Protein AF-A0A534UIJ8-F1 (afdb_monomer_lite)

Secondary structure (DSSP, 8-state):
--HHHHHHHHHHHHHHHHHHHHHTT--HHHHHHHHHH-HHHHHHHHHHHHHHHHHHHHHHHHHHHHTTSB-SSS-HHHHHHHHHHHHHHHSSHHHHHHTT--HHHHHHHHHHHHHHHHB-HHHHT-

Sequence (126 aa):
MSAASKDVLAALHQLLACMQHHTEEIQPPFVRDIRREAPEIFQVVQSRRRDVIQRYFGKLFEDGRRSGIIRKDVSTRLMIEMFVGVTEAIMNPTKMAELGLTPTTGYINIIKVMLEGLLTEKGRSK

Radius of gyration: 15.65 Å; chains: 1; bounding box: 36×29×46 Å

Foldseek 3Di:
DPPLLVVLVVLLVVVLVVQLVVQVVPWLVNLVCCVVPPVVVNVVVLVVVLVVLCVRQLVSQVSCVVVQFFDDPQDSVNLSVVLSVQCVVCVHSVNCVVVVHGSSRSNVVSSVVSSVVGGDPVNVVD

pLDDT: mean 80.54, std 9.09, range [51.44, 91.75]

Structure (mmCIF, N/CA/C/O backbone):
data_AF-A0A534UIJ8-F1
#
_entry.id   AF-A0A534UIJ8-F1
#
loop_
_atom_site.group_PDB
_atom_site.id
_atom_site.type_symbol
_atom_site.label_atom_id
_atom_site.label_alt_id
_atom_site.label_comp_id
_atom_site.label_asym_id
_atom_site.label_entity_id
_atom_site.label_seq_id
_atom_site.pdbx_PDB_ins_code
_atom_site.Cartn_x
_atom_site.Cartn_y
_atom_site.Cartn_z
_atom_site.occupancy
_atom_site.B_iso_or_equiv
_atom_site.auth_seq_id
_atom_site.auth_comp_id
_atom_site.auth_asym_id
_atom_site.auth_atom_id
_atom_site.pdbx_PDB_model_num
ATOM 1 N N . MET A 1 1 ? -6.606 6.830 26.015 1.00 51.44 1 MET A N 1
ATOM 2 C CA . MET A 1 1 ? -6.358 6.042 24.779 1.00 51.44 1 MET A CA 1
ATOM 3 C C . MET A 1 1 ? -6.224 4.584 25.180 1.00 51.44 1 MET A C 1
ATOM 5 O O . MET A 1 1 ? -5.494 4.330 26.123 1.00 51.44 1 MET A O 1
ATOM 9 N N . SER A 1 2 ? -6.910 3.653 24.511 1.00 54.81 2 SER A N 1
ATOM 10 C CA . SER A 1 2 ? -6.644 2.217 24.711 1.00 54.81 2 SER A CA 1
ATOM 11 C C . SER A 1 2 ? -5.291 1.861 24.081 1.00 54.81 2 SER A C 1
ATOM 13 O O . SER A 1 2 ? -4.998 2.361 22.992 1.00 54.81 2 SER A O 1
ATOM 15 N N . ALA A 1 3 ? -4.481 1.034 24.748 1.00 60.88 3 ALA A N 1
ATOM 16 C CA . ALA A 1 3 ? -3.166 0.594 24.269 1.00 60.88 3 ALA A CA 1
ATOM 17 C C . ALA A 1 3 ? -3.236 0.015 22.842 1.00 60.88 3 ALA A C 1
ATOM 19 O O . ALA A 1 3 ? -2.501 0.456 21.962 1.00 60.88 3 ALA A O 1
ATOM 20 N N . ALA A 1 4 ? -4.263 -0.797 22.566 1.00 58.34 4 ALA A N 1
ATOM 21 C CA . ALA A 1 4 ? -4.500 -1.418 21.262 1.00 58.34 4 ALA A CA 1
ATOM 22 C C . ALA A 1 4 ? -4.628 -0.415 20.097 1.00 58.34 4 ALA A C 1
ATOM 24 O O . ALA A 1 4 ? -4.339 -0.748 18.955 1.00 58.34 4 ALA A O 1
ATOM 25 N N . SER A 1 5 ? -5.061 0.823 20.364 1.00 59.75 5 SER A N 1
ATOM 26 C CA . SER A 1 5 ? -5.182 1.856 19.328 1.00 59.75 5 SER A CA 1
ATOM 27 C C . SER A 1 5 ? -3.854 2.499 18.952 1.00 59.75 5 SER A C 1
ATOM 29 O O . SER A 1 5 ? -3.699 2.912 17.806 1.00 59.75 5 SER A O 1
ATOM 31 N N . LYS A 1 6 ? -2.923 2.610 19.905 1.00 66.31 6 LYS A N 1
ATOM 32 C CA . LYS A 1 6 ? -1.562 3.086 19.630 1.00 66.31 6 LYS A CA 1
ATOM 33 C C . LYS A 1 6 ? -0.777 2.021 18.874 1.00 66.31 6 LYS A C 1
ATOM 35 O O . LYS A 1 6 ? -0.078 2.358 17.927 1.00 66.31 6 LYS A O 1
ATOM 40 N N . ASP A 1 7 ? -0.974 0.757 19.239 1.00 73.94 7 ASP A N 1
ATOM 41 C CA . ASP A 1 7 ? -0.271 -0.372 18.628 1.00 73.94 7 ASP A CA 1
ATOM 42 C C . ASP A 1 7 ? -0.611 -0.535 17.142 1.00 73.94 7 ASP A C 1
ATOM 44 O O . ASP A 1 7 ? 0.284 -0.749 16.333 1.00 73.94 7 ASP A O 1
ATOM 48 N N . VAL A 1 8 ? -1.879 -0.352 16.751 1.00 69.25 8 VAL A N 1
ATOM 49 C CA . VAL A 1 8 ? -2.305 -0.418 15.338 1.00 69.25 8 VAL A CA 1
ATOM 50 C C . VAL A 1 8 ? -1.646 0.681 14.497 1.00 69.25 8 VAL A C 1
ATOM 52 O O . VAL A 1 8 ? -1.128 0.407 13.417 1.00 69.25 8 VAL A O 1
ATOM 55 N N . LEU A 1 9 ? -1.624 1.923 14.987 1.00 68.06 9 LEU A N 1
ATOM 56 C CA . LEU A 1 9 ? -1.008 3.042 14.263 1.00 68.06 9 LEU A CA 1
ATOM 57 C C . LEU A 1 9 ? 0.520 2.918 14.208 1.00 68.06 9 LEU A C 1
ATOM 59 O O . LEU A 1 9 ? 1.126 3.226 13.185 1.00 68.06 9 LEU A O 1
ATOM 63 N N . ALA A 1 10 ? 1.151 2.434 15.278 1.00 74.44 10 ALA A N 1
ATOM 64 C CA . ALA A 1 10 ? 2.585 2.161 15.294 1.00 74.44 10 ALA A CA 1
ATOM 65 C C . ALA A 1 10 ? 2.957 1.035 14.316 1.00 74.44 10 ALA A C 1
ATOM 67 O O . ALA A 1 10 ? 3.884 1.197 13.523 1.00 74.44 10 ALA A O 1
ATOM 68 N N . ALA A 1 11 ? 2.199 -0.066 14.311 1.00 75.69 11 ALA A N 1
ATOM 69 C CA . ALA A 1 11 ? 2.401 -1.178 13.386 1.00 75.69 11 ALA A CA 1
ATOM 70 C C . ALA A 1 11 ? 2.253 -0.738 11.924 1.00 75.69 11 ALA A C 1
ATOM 72 O O . ALA A 1 11 ? 3.026 -1.155 11.065 1.00 75.69 11 ALA A O 1
ATOM 73 N N . LEU A 1 12 ? 1.297 0.150 11.644 1.00 69.00 12 LEU A N 1
ATOM 74 C CA . LEU A 1 12 ? 1.114 0.718 10.316 1.00 69.00 12 LEU A CA 1
ATOM 75 C C . LEU A 1 12 ? 2.304 1.589 9.879 1.00 69.00 12 LEU A C 1
ATOM 77 O O . LEU A 1 12 ? 2.776 1.449 8.752 1.00 69.00 12 LEU A O 1
ATOM 81 N N . HIS A 1 13 ? 2.809 2.469 10.748 1.00 68.31 13 HIS A N 1
ATOM 82 C CA . HIS A 1 13 ? 3.993 3.276 10.435 1.00 68.31 13 HIS A CA 1
ATOM 83 C C . HIS A 1 13 ? 5.237 2.409 10.214 1.00 68.31 13 HIS A C 1
ATOM 85 O O . HIS A 1 13 ? 6.004 2.663 9.288 1.00 68.31 13 HIS A O 1
ATOM 91 N N . GLN A 1 14 ? 5.418 1.358 11.017 1.00 77.62 14 GLN A N 1
ATOM 92 C CA . GLN A 1 14 ? 6.510 0.402 10.827 1.00 77.62 14 GLN A CA 1
ATOM 93 C C . GLN A 1 14 ? 6.391 -0.353 9.502 1.00 77.62 14 GLN A C 1
ATOM 95 O O . GLN A 1 14 ? 7.390 -0.540 8.812 1.00 77.62 14 GLN A O 1
ATOM 100 N N . LEU A 1 15 ? 5.175 -0.748 9.120 1.00 72.25 15 LEU A N 1
ATOM 101 C CA . LEU A 1 15 ? 4.908 -1.382 7.832 1.00 72.25 15 LEU A CA 1
ATOM 102 C C . LEU A 1 15 ? 5.265 -0.449 6.667 1.00 72.25 15 LEU A C 1
ATOM 104 O O . LEU A 1 15 ? 5.942 -0.869 5.732 1.00 72.25 15 LEU A O 1
ATOM 108 N N . LEU A 1 16 ? 4.850 0.817 6.747 1.00 66.56 16 LEU A N 1
ATOM 109 C CA . LEU A 1 16 ? 5.167 1.848 5.758 1.00 66.56 16 LEU A CA 1
ATOM 110 C C . LEU A 1 16 ? 6.677 2.064 5.615 1.00 66.56 16 LEU A C 1
ATOM 112 O O . LEU A 1 16 ? 7.190 2.023 4.500 1.00 66.56 16 LEU A O 1
ATOM 116 N N . ALA A 1 17 ? 7.385 2.227 6.733 1.00 69.75 17 ALA A N 1
ATOM 117 C CA . ALA A 1 17 ? 8.835 2.410 6.741 1.00 69.75 17 ALA A CA 1
ATOM 118 C C . ALA A 1 17 ? 9.573 1.187 6.168 1.00 69.75 17 ALA A C 1
ATOM 120 O O . ALA A 1 17 ? 10.495 1.327 5.368 1.00 69.75 17 ALA A O 1
ATOM 121 N N . CYS A 1 18 ? 9.121 -0.018 6.522 1.00 72.44 18 CYS A N 1
ATOM 122 C CA . CYS A 1 18 ? 9.637 -1.274 5.982 1.00 72.44 18 CYS A CA 1
ATOM 123 C C . CYS A 1 18 ? 9.451 -1.350 4.457 1.00 72.44 18 CYS A C 1
ATOM 125 O O . CYS A 1 18 ? 10.381 -1.680 3.721 1.00 72.44 18 CYS A O 1
ATOM 127 N N . MET A 1 19 ? 8.271 -0.973 3.959 1.00 66.44 19 MET A N 1
ATOM 128 C CA . MET A 1 19 ? 8.002 -0.931 2.522 1.00 66.44 19 MET A CA 1
ATOM 129 C C . MET A 1 19 ? 8.857 0.105 1.786 1.00 66.44 19 MET A C 1
ATOM 131 O O . MET A 1 19 ? 9.350 -0.199 0.701 1.00 66.44 19 MET A O 1
ATOM 135 N N . GLN A 1 20 ? 9.047 1.301 2.354 1.00 64.81 20 GLN A N 1
ATOM 136 C CA . GLN A 1 20 ? 9.922 2.327 1.775 1.00 64.81 20 GLN A CA 1
ATOM 137 C C . GLN A 1 20 ? 11.352 1.797 1.628 1.00 64.81 20 GLN A C 1
ATOM 139 O O . GLN A 1 20 ? 11.890 1.803 0.525 1.00 64.81 20 GLN A O 1
ATOM 144 N N . HIS A 1 21 ? 11.911 1.233 2.701 1.00 67.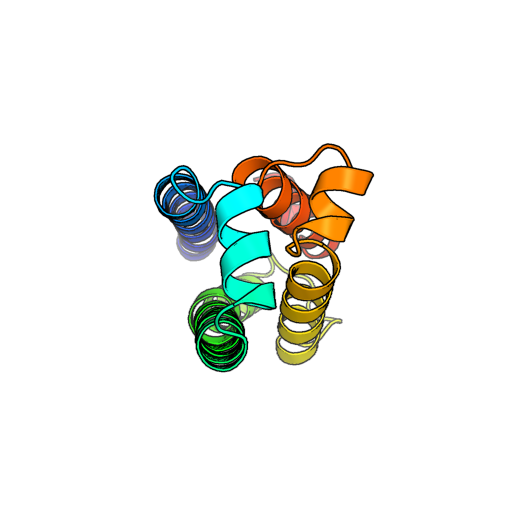75 21 HIS A N 1
ATOM 145 C CA . HIS A 1 21 ? 13.283 0.731 2.714 1.00 67.75 21 HIS A CA 1
ATOM 146 C C . HIS A 1 21 ? 13.523 -0.406 1.705 1.00 67.75 21 HIS A C 1
ATOM 148 O O . HIS A 1 21 ? 14.545 -0.436 1.029 1.00 67.75 21 HIS A O 1
ATOM 154 N N . HIS A 1 22 ? 12.567 -1.327 1.549 1.00 65.62 22 HIS A N 1
ATOM 155 C CA . HIS A 1 22 ? 12.725 -2.473 0.645 1.00 65.62 22 HIS A CA 1
ATOM 156 C C . HIS A 1 22 ? 12.384 -2.190 -0.825 1.00 65.62 22 HIS A C 1
ATOM 158 O O . HIS A 1 22 ? 12.606 -3.055 -1.671 1.00 65.62 22 HIS A O 1
ATOM 164 N N . THR A 1 23 ? 11.824 -1.020 -1.150 1.00 63.62 23 THR A N 1
ATOM 165 C CA . THR A 1 23 ? 11.442 -0.676 -2.534 1.00 63.62 23 THR A CA 1
ATOM 166 C C . THR A 1 23 ? 12.297 0.422 -3.157 1.00 63.62 23 THR A C 1
ATOM 168 O O . THR A 1 23 ? 12.200 0.632 -4.364 1.00 63.62 23 THR A O 1
ATOM 171 N N . GLU A 1 24 ? 13.176 1.062 -2.380 1.00 61.97 24 GLU A N 1
ATOM 172 C CA . GLU A 1 24 ? 14.098 2.104 -2.853 1.00 61.97 24 GLU A CA 1
ATOM 173 C C . GLU A 1 24 ? 15.078 1.614 -3.929 1.00 61.97 24 GLU A C 1
ATOM 175 O O . GLU A 1 24 ? 15.388 2.356 -4.859 1.00 61.97 24 GLU A O 1
ATOM 180 N N . GLU A 1 25 ? 15.520 0.357 -3.863 1.00 61.56 25 GLU A N 1
ATOM 181 C CA . GLU A 1 25 ? 16.458 -0.211 -4.845 1.00 61.56 25 GLU A CA 1
ATOM 182 C C . GLU A 1 25 ? 15.782 -0.617 -6.167 1.00 61.56 25 GLU A C 1
ATOM 184 O O . GLU A 1 25 ? 16.447 -0.846 -7.181 1.00 61.56 25 GLU A O 1
ATOM 189 N N . ILE A 1 26 ? 14.447 -0.696 -6.190 1.00 67.12 26 ILE A N 1
ATOM 190 C CA . ILE A 1 26 ? 13.692 -1.165 -7.352 1.00 67.12 26 ILE A CA 1
ATOM 191 C C . ILE A 1 26 ? 13.464 0.008 -8.305 1.00 67.12 26 ILE A C 1
ATOM 193 O O . ILE A 1 26 ? 12.531 0.792 -8.146 1.00 67.12 26 ILE A O 1
ATOM 197 N N . GLN A 1 27 ? 14.283 0.119 -9.349 1.00 68.06 27 GLN A N 1
ATOM 198 C CA . GLN A 1 27 ? 14.080 1.163 -10.353 1.00 68.06 27 GLN A CA 1
ATOM 199 C C . GLN A 1 27 ? 13.025 0.771 -11.408 1.00 68.06 27 GLN A C 1
ATOM 201 O O . GLN A 1 27 ? 12.944 -0.396 -11.806 1.00 68.06 27 GLN A O 1
ATOM 206 N N . PRO A 1 28 ? 12.246 1.732 -11.947 1.00 68.88 28 PRO A N 1
ATOM 207 C CA . PRO A 1 28 ? 11.250 1.457 -12.987 1.00 68.88 28 PRO A CA 1
ATOM 208 C C . PRO A 1 28 ? 11.773 0.690 -14.223 1.00 68.88 28 PRO A C 1
ATOM 210 O O . PRO A 1 28 ? 11.050 -0.194 -14.697 1.00 68.88 28 PRO A O 1
ATOM 213 N N . PRO A 1 29 ? 13.000 0.943 -14.738 1.00 77.19 29 PRO A N 1
ATOM 214 C CA . PRO A 1 29 ? 13.566 0.161 -15.839 1.00 77.19 29 PRO A CA 1
ATOM 215 C C . PRO A 1 29 ? 13.736 -1.322 -15.496 1.00 77.19 29 PRO A C 1
ATOM 217 O O . PRO A 1 29 ? 13.347 -2.169 -16.291 1.00 77.19 29 PRO A O 1
ATOM 220 N N . PHE A 1 30 ? 14.201 -1.644 -14.286 1.00 77.56 30 PHE A N 1
ATOM 221 C CA . PHE A 1 30 ? 14.388 -3.027 -13.840 1.00 77.56 30 PHE A CA 1
ATOM 222 C C . PHE A 1 30 ? 13.072 -3.817 -13.852 1.00 77.56 30 PHE A C 1
ATOM 224 O O . PHE A 1 30 ? 13.003 -4.931 -14.368 1.00 77.56 30 PHE A O 1
ATOM 231 N N . VAL A 1 31 ? 11.988 -3.213 -13.355 1.00 75.06 31 VAL A N 1
ATOM 232 C CA . VAL A 1 31 ? 10.662 -3.854 -13.342 1.00 75.06 31 VAL A CA 1
ATOM 233 C C . VAL A 1 31 ? 10.115 -4.037 -14.761 1.00 75.06 31 VAL A C 1
ATOM 235 O O . VAL A 1 31 ? 9.480 -5.050 -15.058 1.00 75.06 31 VAL A O 1
ATOM 238 N N . ARG A 1 32 ? 10.354 -3.067 -15.654 1.00 78.06 32 ARG A N 1
ATOM 239 C CA . ARG A 1 32 ? 9.974 -3.171 -17.070 1.00 78.06 32 ARG A CA 1
ATOM 240 C C . ARG A 1 32 ? 10.710 -4.324 -17.750 1.00 78.06 32 ARG A C 1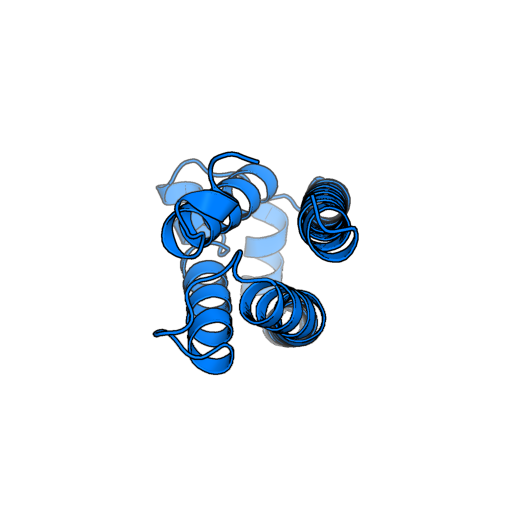
ATOM 242 O O . ARG A 1 32 ? 10.074 -5.078 -18.485 1.00 78.06 32 ARG A O 1
ATOM 249 N N . ASP A 1 33 ? 12.006 -4.446 -17.497 1.00 84.25 33 ASP A N 1
ATOM 250 C CA . ASP A 1 33 ? 12.859 -5.429 -18.154 1.00 84.25 33 ASP A CA 1
ATOM 251 C C . ASP A 1 33 ? 12.548 -6.844 -17.639 1.00 84.25 33 ASP A C 1
ATOM 253 O O . ASP A 1 33 ? 12.336 -7.733 -18.456 1.00 84.25 33 ASP A O 1
ATOM 257 N N . ILE A 1 34 ? 12.326 -7.047 -16.330 1.00 83.44 34 ILE A N 1
ATOM 258 C CA . ILE A 1 34 ? 11.828 -8.336 -15.801 1.00 83.44 34 ILE A CA 1
ATOM 259 C C . ILE A 1 34 ? 10.475 -8.712 -16.410 1.00 83.44 34 ILE A C 1
ATOM 261 O O . ILE A 1 34 ? 10.270 -9.861 -16.789 1.00 83.44 34 ILE A O 1
ATOM 265 N N . ARG A 1 35 ? 9.541 -7.761 -16.545 1.00 80.19 35 ARG A N 1
ATOM 266 C CA . ARG A 1 35 ? 8.230 -8.051 -17.149 1.00 80.19 35 ARG A CA 1
ATOM 267 C C . ARG A 1 35 ? 8.353 -8.530 -18.600 1.00 80.19 35 ARG A C 1
ATOM 269 O O . ARG A 1 35 ? 7.528 -9.327 -19.037 1.00 80.19 35 ARG A O 1
ATOM 276 N N . ARG A 1 36 ? 9.321 -7.996 -19.348 1.00 86.12 36 ARG A N 1
ATOM 277 C CA . ARG A 1 36 ? 9.531 -8.305 -20.767 1.00 86.12 36 ARG A CA 1
ATOM 278 C C . ARG A 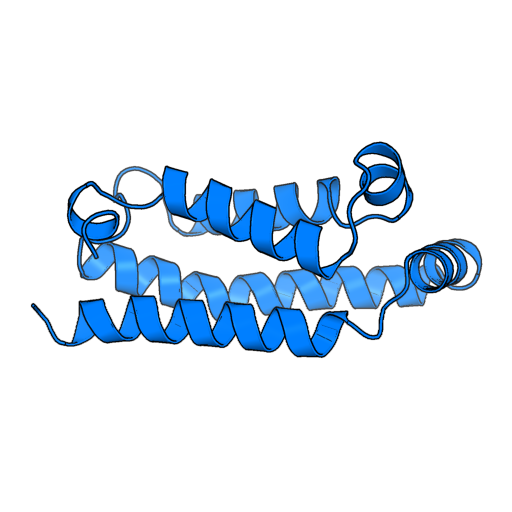1 36 ? 10.343 -9.585 -20.964 1.00 86.12 36 ARG A C 1
ATOM 280 O O . ARG A 1 36 ? 9.968 -10.398 -21.798 1.00 86.12 36 ARG A O 1
ATOM 287 N N . GLU A 1 37 ? 11.432 -9.732 -20.218 1.00 90.81 37 GLU A N 1
ATOM 288 C CA . GLU A 1 37 ? 12.448 -10.768 -20.434 1.00 90.81 37 GLU A CA 1
ATOM 289 C C . GLU A 1 37 ? 12.245 -12.007 -19.538 1.00 90.81 37 GLU A C 1
ATOM 291 O O . GLU A 1 37 ? 12.757 -13.072 -19.860 1.00 90.81 37 GLU A O 1
ATOM 296 N N . ALA A 1 38 ? 11.496 -11.894 -18.431 1.00 89.19 38 ALA A N 1
ATOM 297 C CA . ALA A 1 38 ? 11.241 -12.984 -17.477 1.00 89.19 38 ALA A CA 1
ATOM 298 C C . ALA A 1 38 ? 9.804 -12.931 -16.896 1.00 89.19 38 ALA A C 1
ATOM 300 O O . ALA A 1 38 ? 9.609 -12.691 -15.693 1.00 89.19 38 ALA A O 1
ATOM 301 N N . PRO A 1 39 ? 8.760 -13.115 -17.729 1.00 85.69 39 PRO A N 1
ATOM 302 C CA . PRO A 1 39 ? 7.362 -12.951 -17.322 1.00 85.69 39 PRO A CA 1
ATOM 303 C C . PRO A 1 39 ? 6.923 -13.918 -16.209 1.00 85.69 39 PRO A C 1
ATOM 305 O O . PRO A 1 39 ? 6.112 -13.546 -15.359 1.00 85.69 39 PRO A O 1
ATOM 308 N N . GLU A 1 40 ? 7.473 -15.129 -16.151 1.00 89.75 40 GLU A N 1
ATOM 309 C CA . GLU A 1 40 ? 7.240 -16.090 -15.068 1.00 89.75 40 GLU A CA 1
ATOM 310 C C . GLU A 1 40 ? 7.770 -15.587 -13.718 1.00 89.75 40 GLU A C 1
ATOM 312 O O . GLU A 1 40 ? 7.065 -15.653 -12.709 1.00 89.75 40 GLU A O 1
ATOM 317 N N . ILE A 1 41 ? 8.966 -14.989 -13.694 1.00 85.56 41 ILE A N 1
ATOM 318 C CA . ILE A 1 41 ? 9.528 -14.373 -12.484 1.00 85.56 41 ILE A CA 1
ATOM 319 C C . ILE A 1 41 ? 8.685 -13.171 -12.069 1.00 85.56 41 ILE A C 1
ATOM 321 O O . ILE A 1 41 ? 8.371 -13.012 -10.885 1.00 85.56 41 ILE A O 1
ATOM 325 N N . PHE A 1 42 ? 8.253 -12.361 -13.040 1.00 82.31 42 PHE A N 1
ATOM 326 C CA . PHE A 1 42 ? 7.333 -11.260 -12.783 1.00 82.31 42 PHE A CA 1
ATOM 327 C C . PHE A 1 42 ? 6.058 -11.759 -12.086 1.00 82.31 42 PHE A C 1
ATOM 329 O O . PHE A 1 42 ? 5.672 -11.211 -11.056 1.00 82.31 42 PHE A O 1
ATOM 336 N N . GLN A 1 43 ? 5.436 -12.838 -12.571 1.00 83.25 43 GLN A N 1
ATOM 337 C CA . GLN A 1 43 ? 4.241 -13.411 -11.941 1.00 83.25 43 GLN A CA 1
ATOM 338 C C . GLN A 1 43 ? 4.486 -13.891 -10.505 1.00 83.25 43 GLN A C 1
ATOM 340 O O . GLN A 1 43 ? 3.647 -13.640 -9.635 1.00 83.25 43 GLN A O 1
ATOM 345 N N . VAL A 1 44 ? 5.637 -14.511 -10.218 1.00 85.25 44 VAL A N 1
ATOM 346 C CA . VAL A 1 44 ? 5.992 -14.912 -8.845 1.00 85.25 44 VAL A CA 1
ATOM 347 C C . VAL A 1 44 ? 6.053 -13.693 -7.923 1.00 85.25 44 VAL A C 1
ATOM 349 O O . VAL A 1 44 ? 5.472 -13.723 -6.836 1.00 85.25 44 VAL A O 1
ATOM 352 N N . VAL A 1 45 ? 6.690 -12.599 -8.352 1.00 80.69 45 VAL A N 1
ATOM 353 C CA . VAL A 1 45 ? 6.765 -11.354 -7.565 1.00 80.69 45 VAL A CA 1
ATOM 354 C C . VAL A 1 45 ? 5.369 -10.788 -7.295 1.00 80.69 45 VAL A C 1
ATOM 356 O O . VAL A 1 45 ? 5.062 -10.403 -6.165 1.00 80.69 45 VAL A O 1
ATOM 359 N N . GLN A 1 46 ? 4.493 -10.788 -8.302 1.00 79.12 46 GLN A N 1
ATOM 360 C CA . GLN A 1 46 ? 3.118 -10.300 -8.161 1.00 79.12 46 GLN A CA 1
ATOM 361 C C . GLN A 1 46 ? 2.312 -11.162 -7.171 1.00 79.12 46 GLN A C 1
ATOM 363 O O . GLN A 1 46 ? 1.633 -10.614 -6.300 1.00 79.12 46 GLN A O 1
ATOM 368 N N . SER A 1 47 ? 2.436 -12.493 -7.246 1.00 83.56 47 SER A N 1
ATOM 369 C CA . SER A 1 47 ? 1.786 -13.418 -6.306 1.00 83.56 47 SER A CA 1
ATOM 370 C C . SER A 1 47 ? 2.298 -13.220 -4.880 1.00 83.56 47 SER A C 1
ATOM 372 O O . SER A 1 47 ? 1.509 -13.096 -3.946 1.00 83.56 47 SER A O 1
ATOM 374 N N . ARG A 1 48 ? 3.619 -13.103 -4.702 1.00 82.06 48 ARG A N 1
ATOM 375 C CA . ARG A 1 48 ? 4.223 -12.850 -3.387 1.00 82.06 48 ARG A CA 1
ATOM 376 C C . ARG A 1 48 ? 3.764 -11.523 -2.796 1.00 82.06 48 ARG A C 1
ATOM 378 O O . ARG A 1 48 ? 3.484 -11.463 -1.601 1.00 82.06 48 ARG A O 1
ATOM 385 N N . ARG A 1 49 ? 3.632 -10.472 -3.613 1.00 80.31 49 ARG A N 1
ATOM 386 C CA . ARG A 1 49 ? 3.091 -9.184 -3.153 1.00 80.31 49 ARG A CA 1
ATOM 387 C C . ARG A 1 49 ? 1.669 -9.339 -2.615 1.00 80.31 49 ARG A C 1
ATOM 389 O O . ARG A 1 49 ? 1.367 -8.787 -1.560 1.00 80.31 49 ARG A O 1
ATOM 396 N N . ARG A 1 50 ? 0.814 -10.101 -3.303 1.00 81.88 50 ARG A N 1
ATOM 397 C CA . ARG A 1 50 ? -0.551 -10.393 -2.840 1.00 81.88 50 ARG A CA 1
ATOM 398 C C . ARG A 1 50 ? -0.545 -11.116 -1.491 1.00 81.88 50 ARG A C 1
ATOM 400 O O . ARG A 1 50 ? -1.249 -10.675 -0.583 1.00 81.88 50 ARG A O 1
ATOM 407 N N . ASP A 1 51 ? 0.289 -12.142 -1.332 1.00 83.56 51 ASP A N 1
ATOM 408 C CA . ASP A 1 51 ? 0.407 -12.899 -0.076 1.00 83.56 51 ASP A CA 1
ATOM 409 C C . ASP A 1 51 ? 0.863 -12.010 1.090 1.00 83.56 51 ASP A C 1
ATOM 411 O O . ASP A 1 51 ? 0.309 -12.070 2.190 1.00 83.56 51 ASP A O 1
ATOM 415 N N . VAL A 1 52 ? 1.863 -11.154 0.848 1.00 80.62 52 VAL A N 1
ATOM 416 C CA . VAL A 1 52 ? 2.372 -10.185 1.831 1.00 80.62 52 VAL A CA 1
ATOM 417 C C . VAL A 1 52 ? 1.258 -9.227 2.242 1.00 80.62 52 VAL A C 1
ATOM 419 O O . VAL A 1 52 ? 0.996 -9.059 3.434 1.00 80.62 52 VAL A O 1
ATOM 422 N N . ILE A 1 53 ? 0.548 -8.646 1.274 1.00 79.19 53 ILE A N 1
ATOM 423 C CA . ILE A 1 53 ? -0.563 -7.737 1.554 1.00 79.19 53 ILE A CA 1
ATOM 424 C C . ILE A 1 53 ? -1.627 -8.425 2.417 1.00 79.19 53 ILE A C 1
ATOM 426 O O . ILE A 1 53 ? -2.012 -7.896 3.461 1.00 79.19 53 ILE A O 1
ATOM 430 N N . GLN A 1 54 ? -2.069 -9.621 2.025 1.00 81.00 54 GLN A N 1
ATOM 431 C CA . GLN A 1 54 ? -3.077 -10.372 2.773 1.00 81.00 54 GLN A CA 1
ATOM 432 C C . GLN A 1 54 ? -2.617 -10.671 4.205 1.00 81.00 54 GLN A C 1
ATOM 434 O O . GLN A 1 54 ? -3.374 -10.458 5.156 1.00 81.00 54 GLN A O 1
ATOM 439 N N . ARG A 1 55 ? -1.363 -11.110 4.372 1.00 80.06 55 ARG A N 1
ATOM 440 C CA . ARG A 1 55 ? -0.795 -11.490 5.670 1.00 80.06 55 ARG A CA 1
ATOM 441 C C . ARG A 1 55 ? -0.696 -10.316 6.642 1.00 80.06 55 ARG A C 1
ATOM 443 O O . ARG A 1 55 ? -1.075 -10.466 7.803 1.00 80.06 55 ARG A O 1
ATOM 450 N N . TYR A 1 56 ? -0.171 -9.175 6.197 1.00 76.38 56 TYR A N 1
ATOM 451 C CA . TYR A 1 56 ? 0.125 -8.056 7.098 1.00 76.38 56 TYR A CA 1
ATOM 452 C C . TYR A 1 56 ? -1.062 -7.108 7.287 1.00 76.38 56 TYR A C 1
ATOM 454 O O . TYR A 1 56 ? -1.324 -6.681 8.413 1.00 76.38 56 TYR A O 1
ATOM 462 N N . PHE A 1 57 ? -1.833 -6.824 6.233 1.00 80.38 57 PHE A N 1
ATOM 463 C CA . PHE A 1 57 ? -2.969 -5.904 6.345 1.00 80.38 57 PHE A CA 1
ATOM 464 C C . PHE A 1 57 ? -4.214 -6.564 6.932 1.00 80.38 57 PHE A C 1
ATOM 466 O O . PHE A 1 57 ? -4.988 -5.888 7.604 1.00 80.38 57 PHE A O 1
ATOM 473 N N . GLY A 1 58 ? -4.404 -7.878 6.762 1.00 84.12 58 GLY A N 1
ATOM 474 C CA . GLY A 1 58 ? -5.597 -8.547 7.285 1.00 84.12 58 GLY A CA 1
ATOM 475 C C . GLY A 1 58 ? -5.716 -8.459 8.805 1.00 84.12 58 GLY A C 1
ATOM 476 O O . GLY A 1 58 ? -6.762 -8.066 9.325 1.00 84.12 58 GLY A O 1
ATOM 477 N N . LYS A 1 59 ? -4.624 -8.739 9.525 1.00 84.25 59 LYS A N 1
ATOM 478 C CA . LYS A 1 59 ? -4.599 -8.609 10.988 1.00 84.25 59 LYS A CA 1
ATOM 479 C C . LYS A 1 59 ? -4.757 -7.150 11.427 1.00 84.25 59 LYS A C 1
ATOM 481 O O . LYS A 1 59 ? -5.552 -6.874 12.322 1.00 84.25 59 LYS A O 1
ATOM 486 N N . LEU A 1 60 ? -4.048 -6.227 10.771 1.00 84.81 60 LEU A N 1
ATOM 487 C CA . LEU A 1 60 ? -4.115 -4.792 11.060 1.00 84.81 60 LEU A CA 1
ATOM 488 C C . LEU A 1 60 ? -5.549 -4.258 10.936 1.00 84.81 60 LEU A C 1
ATOM 490 O O . LEU A 1 60 ? -6.032 -3.548 11.819 1.00 84.81 60 LEU A O 1
ATOM 494 N N . PHE A 1 61 ? -6.243 -4.627 9.857 1.00 88.44 61 PHE A N 1
ATOM 495 C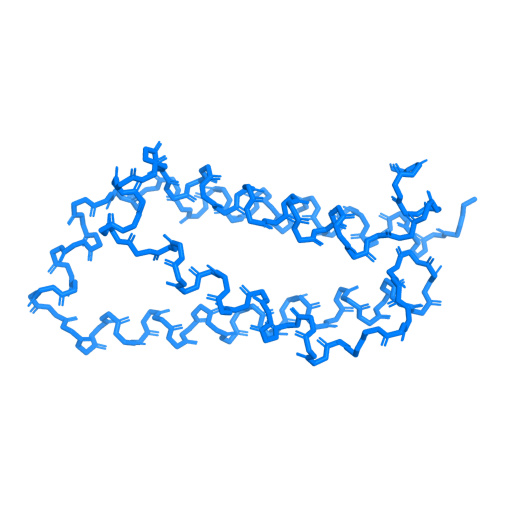 CA . PHE A 1 61 ? -7.613 -4.200 9.613 1.00 88.44 61 PHE A CA 1
ATOM 496 C C . PHE A 1 61 ? -8.591 -4.790 10.623 1.00 88.44 61 PHE A C 1
ATOM 498 O O . PHE A 1 61 ? -9.438 -4.053 11.130 1.00 88.44 61 PHE A O 1
ATOM 505 N N . GLU A 1 62 ? -8.447 -6.062 11.001 1.00 89.44 62 GLU A N 1
ATOM 506 C CA . GLU A 1 62 ? -9.312 -6.620 12.042 1.00 89.44 62 GLU A CA 1
ATOM 507 C C . GLU A 1 62 ? -9.072 -6.009 13.421 1.00 89.44 62 GLU A C 1
ATOM 509 O O . GLU A 1 62 ? -10.026 -5.656 14.121 1.00 89.44 62 GLU A O 1
ATOM 514 N N . ASP A 1 63 ? -7.815 -5.820 13.817 1.00 88.19 63 ASP A N 1
ATOM 515 C CA . ASP A 1 63 ? -7.481 -5.180 15.090 1.00 88.19 63 ASP A CA 1
ATOM 516 C C . ASP A 1 63 ? -7.986 -3.718 15.119 1.00 88.19 63 ASP A C 1
ATOM 518 O O . ASP A 1 63 ? -8.575 -3.262 16.111 1.00 88.19 63 ASP A O 1
ATOM 522 N N . GLY A 1 64 ? -7.863 -2.998 13.998 1.00 86.62 64 GLY A N 1
ATOM 523 C CA . GLY A 1 64 ? -8.405 -1.650 13.814 1.00 86.62 64 GLY A CA 1
ATOM 524 C C . GLY A 1 64 ? -9.938 -1.591 13.858 1.00 86.62 64 GLY A C 1
ATOM 525 O O . GLY A 1 64 ? -10.507 -0.678 14.465 1.00 86.62 64 GLY A O 1
ATOM 526 N N . ARG A 1 65 ? -10.634 -2.584 13.290 1.00 91.50 65 ARG A N 1
ATOM 527 C CA . ARG A 1 65 ? -12.102 -2.700 13.379 1.00 91.50 65 ARG A CA 1
ATOM 528 C C . ARG A 1 65 ? -12.557 -2.987 14.802 1.00 91.50 65 ARG A C 1
ATOM 530 O O . ARG A 1 65 ? -13.477 -2.325 15.291 1.00 91.50 65 ARG A O 1
ATOM 537 N N . ARG A 1 66 ? -11.916 -3.939 15.496 1.00 89.38 66 ARG A N 1
ATOM 538 C CA . ARG A 1 66 ? -12.248 -4.267 16.896 1.00 89.38 66 ARG A CA 1
ATOM 539 C C . ARG A 1 66 ? -12.061 -3.063 17.819 1.00 89.38 66 ARG A C 1
ATOM 541 O O . ARG A 1 66 ? -12.903 -2.826 18.680 1.00 89.38 66 ARG A O 1
ATOM 548 N N . SER A 1 67 ? -11.009 -2.270 17.607 1.00 88.19 67 SER A N 1
ATOM 549 C CA . SER A 1 67 ? -10.705 -1.064 18.399 1.00 88.19 67 SER A CA 1
ATOM 550 C C . SER A 1 67 ? -11.518 0.189 18.010 1.00 88.19 67 SER A C 1
ATOM 552 O O . SER A 1 67 ? -11.456 1.221 18.698 1.00 88.19 67 SER A O 1
ATOM 554 N N . GLY A 1 68 ? -12.316 0.105 16.939 1.00 87.75 68 GLY A N 1
ATOM 555 C CA . GLY A 1 68 ? -13.172 1.188 16.441 1.00 87.75 68 GLY A CA 1
ATOM 556 C C . GLY A 1 68 ? -12.424 2.298 15.694 1.00 87.75 68 GLY A C 1
ATOM 557 O O . GLY A 1 68 ? -12.942 3.407 15.565 1.00 87.75 68 GLY A O 1
ATOM 558 N N . ILE A 1 69 ? -11.199 2.025 15.247 1.00 87.06 69 ILE A N 1
ATOM 559 C CA . ILE A 1 69 ? -10.358 2.952 14.472 1.00 87.06 69 ILE A CA 1
ATOM 560 C C . ILE A 1 69 ? -10.679 2.848 12.983 1.00 87.06 69 ILE A C 1
ATOM 562 O O . ILE A 1 69 ? -10.655 3.849 12.275 1.00 87.06 69 ILE A O 1
ATOM 566 N N . ILE A 1 70 ? -11.029 1.645 12.527 1.00 89.12 70 ILE A N 1
ATOM 567 C CA . ILE A 1 70 ? -11.439 1.364 11.152 1.00 89.12 70 ILE A CA 1
ATOM 568 C C . ILE A 1 70 ? -12.951 1.149 11.110 1.00 89.12 70 ILE A C 1
ATOM 570 O O . ILE A 1 70 ? -13.532 0.517 12.000 1.00 89.12 70 ILE A O 1
ATOM 574 N N . ARG A 1 71 ? -13.584 1.687 10.066 1.00 89.25 71 ARG A N 1
ATOM 575 C CA . ARG A 1 71 ? -15.026 1.579 9.823 1.00 89.25 71 ARG A CA 1
ATOM 576 C C . ARG A 1 71 ? -15.493 0.117 9.742 1.00 89.25 71 ARG A C 1
ATOM 578 O O . ARG A 1 71 ? -14.797 -0.752 9.212 1.00 89.25 71 ARG A O 1
ATOM 585 N N . LYS A 1 72 ? -16.673 -0.168 10.303 1.00 91.19 72 LYS A N 1
ATOM 586 C CA . LYS A 1 72 ? -17.194 -1.541 10.452 1.00 91.19 72 LYS A CA 1
ATOM 587 C C . LYS A 1 72 ? -18.095 -2.002 9.304 1.00 91.19 72 LYS A C 1
ATOM 589 O O . LYS A 1 72 ? -18.300 -3.204 9.144 1.00 91.19 72 LYS A O 1
ATOM 594 N N . ASP A 1 73 ? -18.593 -1.063 8.514 1.00 91.75 73 ASP A N 1
ATOM 595 C CA . ASP A 1 73 ? -19.552 -1.255 7.423 1.00 91.75 73 ASP A CA 1
ATOM 596 C C . ASP A 1 73 ? -18.935 -1.866 6.151 1.00 91.75 73 ASP A C 1
ATOM 598 O O . ASP A 1 73 ? -19.636 -2.489 5.364 1.00 91.75 73 ASP A O 1
ATOM 602 N N . VAL A 1 74 ? -17.617 -1.766 5.974 1.00 90.00 74 VAL A N 1
ATOM 603 C CA . VAL A 1 74 ? -16.871 -2.424 4.884 1.00 90.00 74 VAL A CA 1
ATOM 604 C C . VAL A 1 74 ? -16.191 -3.667 5.444 1.00 90.00 74 VAL A C 1
ATOM 606 O O . VAL A 1 74 ? -15.536 -3.550 6.463 1.00 90.00 74 VAL A O 1
ATOM 609 N N . SER A 1 75 ? -16.302 -4.857 4.850 1.00 91.38 75 SER A N 1
ATOM 610 C CA . SER A 1 75 ? -15.634 -6.055 5.401 1.00 91.38 75 SER A CA 1
ATOM 611 C C . SER A 1 75 ? -14.110 -6.008 5.218 1.00 91.38 75 SER A C 1
ATOM 613 O O . SER A 1 75 ? -1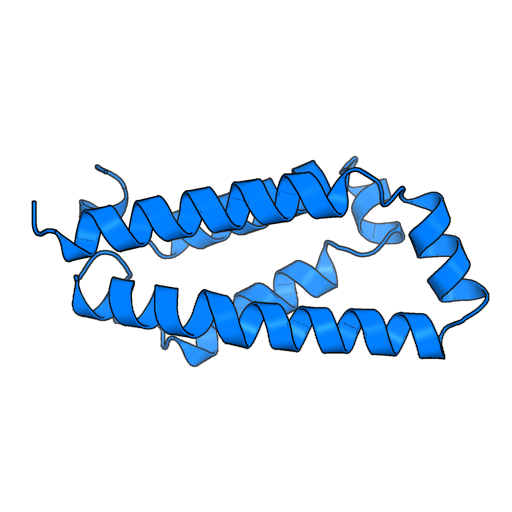3.622 -5.488 4.217 1.00 91.38 75 SER A O 1
ATOM 615 N N . THR A 1 76 ? -13.338 -6.597 6.137 1.00 90.19 76 THR A N 1
ATOM 616 C CA . THR A 1 76 ? -11.866 -6.670 6.015 1.00 90.19 76 THR A CA 1
ATOM 617 C C . THR A 1 76 ? -11.424 -7.334 4.721 1.00 90.19 76 THR A C 1
ATOM 619 O O . THR A 1 76 ? -10.502 -6.856 4.069 1.00 90.19 76 THR A O 1
ATOM 622 N N . ARG A 1 77 ? -12.130 -8.391 4.300 1.00 90.38 77 ARG A N 1
ATOM 623 C CA . ARG A 1 77 ? -11.892 -9.040 3.008 1.00 90.38 77 ARG A CA 1
ATOM 624 C C . ARG A 1 77 ? -11.995 -8.039 1.857 1.00 90.38 77 ARG A C 1
ATOM 626 O O . ARG A 1 77 ? -11.087 -7.976 1.041 1.00 90.38 77 ARG A O 1
ATOM 633 N N . LEU A 1 78 ? -13.057 -7.231 1.821 1.00 90.94 78 LEU A N 1
ATOM 634 C CA . LEU A 1 78 ? -13.232 -6.218 0.781 1.00 90.94 78 LEU A CA 1
ATOM 635 C C . LEU A 1 78 ? -12.132 -5.146 0.841 1.00 90.94 78 LEU A C 1
ATOM 637 O O . LEU A 1 78 ? -11.609 -4.768 -0.202 1.00 90.94 78 LEU A O 1
ATOM 641 N N . MET A 1 79 ? -11.726 -4.698 2.036 1.00 90.44 79 MET A N 1
ATOM 642 C CA . MET A 1 79 ? -10.610 -3.747 2.189 1.00 90.44 79 MET A CA 1
ATOM 643 C C . MET A 1 79 ? -9.299 -4.293 1.613 1.00 90.44 79 MET A C 1
ATOM 645 O O . MET A 1 79 ? -8.587 -3.565 0.925 1.00 90.44 79 MET A O 1
ATOM 649 N N . ILE A 1 80 ? -8.989 -5.567 1.876 1.00 88.69 80 ILE A N 1
ATOM 650 C CA . ILE A 1 80 ? -7.791 -6.231 1.351 1.00 88.69 80 ILE A CA 1
ATOM 651 C C . ILE A 1 80 ? -7.858 -6.332 -0.174 1.00 88.69 80 ILE A C 1
ATOM 653 O O . ILE A 1 80 ? -6.888 -5.974 -0.833 1.00 88.69 80 ILE A O 1
ATOM 657 N N . GLU A 1 81 ? -8.987 -6.769 -0.742 1.00 90.31 81 GLU A N 1
ATOM 658 C CA . GLU A 1 81 ? -9.143 -6.867 -2.202 1.00 90.31 81 GLU A CA 1
ATOM 659 C C . GLU A 1 81 ? -8.992 -5.500 -2.882 1.00 90.31 81 GLU A C 1
ATOM 661 O O . GLU A 1 81 ? -8.287 -5.384 -3.883 1.00 90.31 81 GLU A O 1
ATOM 666 N N . MET A 1 82 ? -9.573 -4.441 -2.305 1.00 90.69 82 MET A N 1
ATOM 667 C CA . MET A 1 82 ? -9.378 -3.071 -2.795 1.00 90.69 82 MET A CA 1
ATOM 668 C C . MET A 1 82 ? -7.904 -2.658 -2.745 1.00 90.69 82 MET A C 1
ATOM 670 O O . MET A 1 82 ? -7.390 -2.088 -3.707 1.00 90.69 82 MET A O 1
ATOM 674 N N . PHE A 1 83 ? -7.211 -2.974 -1.649 1.00 88.00 83 PHE A N 1
ATOM 675 C CA . PHE A 1 83 ? -5.806 -2.623 -1.480 1.00 88.00 83 PHE A CA 1
ATOM 676 C C . PHE A 1 83 ? -4.901 -3.361 -2.475 1.00 88.00 83 PHE A C 1
ATOM 678 O O . PHE A 1 83 ? -4.043 -2.740 -3.106 1.00 88.00 83 PHE A O 1
ATOM 685 N N . VAL A 1 84 ? -5.125 -4.664 -2.675 1.00 85.62 84 VAL A N 1
ATOM 686 C CA . VAL A 1 84 ? -4.415 -5.450 -3.692 1.00 85.62 84 VAL A CA 1
ATOM 687 C C . VAL A 1 84 ? -4.702 -4.907 -5.091 1.00 85.62 84 VAL A C 1
ATOM 689 O O . VAL A 1 84 ? -3.758 -4.660 -5.838 1.00 85.62 84 VAL A O 1
ATOM 692 N N . GLY A 1 85 ? -5.972 -4.663 -5.426 1.00 89.12 85 GLY A N 1
ATOM 693 C CA . GLY A 1 85 ? -6.380 -4.189 -6.749 1.00 89.12 85 GLY A CA 1
ATOM 694 C C . GLY A 1 85 ? -5.787 -2.826 -7.110 1.00 89.12 85 GLY A C 1
ATOM 695 O O . GLY A 1 85 ? -5.215 -2.672 -8.188 1.00 89.12 85 GLY A O 1
ATOM 696 N N . VAL A 1 86 ? -5.842 -1.849 -6.197 1.00 90.62 86 VAL A N 1
ATOM 697 C CA . VAL A 1 86 ? -5.200 -0.537 -6.402 1.00 90.62 86 VAL A CA 1
ATOM 698 C C . VAL A 1 86 ? -3.687 -0.682 -6.534 1.00 90.62 86 VAL A C 1
ATOM 700 O O . VAL A 1 86 ? -3.087 -0.081 -7.425 1.00 90.62 86 VAL A O 1
ATOM 703 N N . THR A 1 87 ? -3.066 -1.504 -5.685 1.00 86.81 87 THR A N 1
ATOM 704 C CA . THR A 1 87 ? -1.622 -1.744 -5.756 1.00 86.81 87 THR A CA 1
ATOM 705 C C . THR A 1 87 ? -1.234 -2.335 -7.107 1.00 86.81 87 THR A C 1
ATOM 707 O O . THR A 1 87 ? -0.300 -1.858 -7.735 1.00 86.81 87 THR A O 1
ATOM 710 N N . GLU A 1 88 ? -1.959 -3.327 -7.613 1.00 84.38 88 GLU A N 1
ATOM 711 C CA . GLU A 1 88 ? -1.694 -3.921 -8.928 1.00 84.38 88 GLU A CA 1
ATOM 712 C C . GLU A 1 88 ? -1.900 -2.931 -10.081 1.00 84.38 88 GLU A C 1
ATOM 714 O O . GLU A 1 88 ? -1.077 -2.870 -11.002 1.00 84.38 88 GLU A O 1
ATOM 719 N N . ALA A 1 89 ? -2.964 -2.130 -10.015 1.00 89.25 89 ALA A N 1
ATOM 720 C CA . ALA A 1 89 ? -3.304 -1.161 -11.049 1.00 89.25 89 ALA A CA 1
ATOM 721 C C . ALA A 1 89 ? -2.282 -0.018 -11.158 1.00 89.25 89 ALA A C 1
ATOM 723 O O . ALA A 1 89 ? -2.010 0.446 -12.266 1.00 89.25 89 ALA A O 1
ATOM 724 N N . ILE A 1 90 ? -1.712 0.423 -10.032 1.00 88.81 90 ILE A N 1
ATOM 725 C CA . ILE A 1 90 ? -0.783 1.561 -9.975 1.00 88.81 90 ILE A CA 1
ATOM 726 C C . ILE A 1 90 ? 0.680 1.114 -10.022 1.00 88.81 90 ILE A C 1
ATOM 728 O O . ILE A 1 90 ? 1.474 1.709 -10.746 1.00 88.81 90 ILE A O 1
ATOM 732 N N . MET A 1 91 ? 1.045 0.047 -9.305 1.00 82.75 91 MET A N 1
ATOM 733 C CA . MET A 1 91 ? 2.431 -0.417 -9.145 1.00 82.75 91 MET A CA 1
ATOM 734 C C . MET A 1 91 ? 2.891 -1.292 -10.315 1.00 82.75 91 MET A C 1
ATOM 736 O O . MET A 1 91 ? 3.433 -2.385 -10.140 1.00 82.75 91 MET A O 1
ATOM 740 N N . ASN A 1 92 ? 2.679 -0.802 -11.533 1.00 83.88 92 ASN A N 1
ATOM 741 C CA . ASN A 1 92 ? 3.289 -1.333 -12.744 1.00 83.88 92 ASN A CA 1
ATOM 742 C C . ASN A 1 92 ? 4.061 -0.215 -13.469 1.00 83.88 92 ASN A C 1
ATOM 744 O O . ASN A 1 92 ? 3.669 0.949 -13.381 1.00 83.88 92 ASN A O 1
ATOM 748 N N . PRO A 1 93 ? 5.145 -0.537 -14.202 1.00 76.88 93 PRO A N 1
ATOM 749 C CA . PRO A 1 93 ? 6.053 0.477 -14.749 1.00 76.88 93 PRO A CA 1
ATOM 750 C C . PRO A 1 93 ? 5.368 1.500 -15.650 1.00 76.88 93 PRO A C 1
ATOM 752 O O . PRO A 1 93 ? 5.668 2.686 -15.575 1.00 76.88 93 PRO A O 1
ATOM 755 N N . THR A 1 94 ? 4.432 1.035 -16.480 1.00 82.62 94 THR A N 1
ATOM 756 C CA . THR A 1 94 ? 3.693 1.878 -17.420 1.00 82.62 94 THR A CA 1
ATOM 757 C C . THR A 1 94 ? 2.867 2.916 -16.667 1.00 82.62 94 THR A C 1
ATOM 759 O O . THR A 1 94 ? 3.031 4.109 -16.899 1.00 82.62 94 THR A O 1
ATOM 762 N N . LYS A 1 95 ? 2.051 2.481 -15.698 1.00 87.75 95 LYS A N 1
ATOM 763 C CA . LYS A 1 95 ? 1.203 3.393 -14.928 1.00 87.75 95 LYS A CA 1
ATOM 764 C C . LYS A 1 95 ? 2.011 4.324 -14.023 1.00 87.75 95 LYS A C 1
ATOM 766 O O . LYS A 1 95 ? 1.670 5.495 -13.911 1.00 87.75 95 LYS A O 1
ATOM 771 N N . MET A 1 96 ? 3.095 3.839 -13.413 1.00 87.00 96 MET A N 1
ATOM 772 C CA . MET A 1 96 ? 3.971 4.688 -12.597 1.00 87.00 96 MET A CA 1
ATOM 773 C C . MET A 1 96 ? 4.619 5.798 -13.429 1.00 87.00 96 MET A C 1
ATOM 775 O O . MET A 1 96 ? 4.615 6.946 -12.997 1.00 87.00 96 MET A O 1
ATOM 779 N N . ALA A 1 97 ? 5.111 5.483 -14.632 1.00 84.81 97 ALA A N 1
ATOM 780 C CA . ALA A 1 97 ? 5.675 6.484 -15.534 1.00 84.81 97 ALA A CA 1
ATOM 781 C C . ALA A 1 97 ? 4.623 7.513 -15.980 1.00 84.81 97 ALA A C 1
ATOM 783 O O . ALA A 1 97 ? 4.887 8.710 -15.926 1.00 84.81 97 ALA A O 1
ATOM 784 N N . GLU A 1 98 ? 3.421 7.057 -16.351 1.00 91.44 98 GLU A N 1
ATOM 785 C CA . GLU A 1 98 ? 2.295 7.935 -16.713 1.00 91.44 98 GLU A CA 1
ATOM 786 C C . GLU A 1 98 ? 1.904 8.896 -15.581 1.00 91.44 98 GLU A C 1
ATOM 788 O O . GLU A 1 98 ? 1.533 10.037 -15.840 1.00 91.44 98 GLU A O 1
ATOM 793 N N . LEU A 1 99 ? 1.987 8.441 -14.329 1.00 90.50 99 LEU A N 1
ATOM 794 C CA . LEU A 1 99 ? 1.618 9.220 -13.145 1.00 90.50 99 LEU A CA 1
ATOM 795 C C . LEU A 1 99 ? 2.794 9.989 -12.519 1.00 90.50 99 LEU A C 1
ATOM 797 O O . LEU A 1 99 ? 2.604 10.650 -11.501 1.00 90.50 99 LEU A O 1
ATOM 801 N N . GLY A 1 100 ? 4.004 9.894 -13.081 1.00 87.25 100 GLY A N 1
ATOM 802 C CA . GLY A 1 100 ? 5.204 10.518 -12.513 1.00 87.25 100 GLY A CA 1
ATOM 803 C C . GLY A 1 100 ? 5.582 9.979 -11.125 1.00 87.25 100 GLY A C 1
ATOM 804 O O . GLY A 1 100 ? 6.107 10.718 -10.292 1.00 87.25 100 GLY A O 1
ATOM 805 N N . LEU A 1 101 ? 5.283 8.707 -10.850 1.00 86.25 101 LEU A N 1
ATOM 806 C CA . LEU A 1 101 ? 5.515 8.065 -9.558 1.00 86.25 101 LEU A CA 1
ATOM 807 C C . LEU A 1 101 ? 6.808 7.248 -9.552 1.00 86.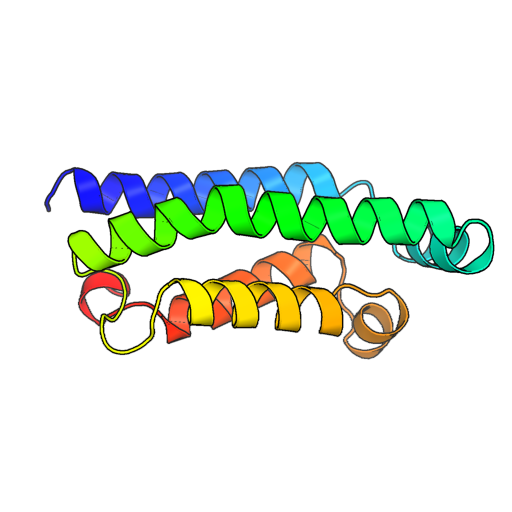25 101 LEU A C 1
ATOM 809 O O . LEU A 1 101 ? 7.158 6.577 -10.524 1.00 86.25 101 LEU A O 1
ATOM 813 N N . THR A 1 102 ? 7.473 7.237 -8.399 1.00 83.31 102 THR A N 1
ATOM 814 C CA . THR A 1 102 ? 8.449 6.201 -8.049 1.00 83.31 102 THR A CA 1
ATOM 815 C C . THR A 1 102 ? 7.731 5.091 -7.278 1.00 83.31 102 THR A C 1
ATOM 817 O O . THR A 1 102 ? 6.632 5.321 -6.763 1.00 83.31 102 THR A O 1
ATOM 820 N N . PRO A 1 103 ? 8.317 3.888 -7.140 1.00 80.19 103 PRO A N 1
ATOM 821 C CA . PRO A 1 103 ? 7.713 2.845 -6.315 1.00 80.19 103 PRO A CA 1
ATOM 822 C C . PRO A 1 103 ? 7.437 3.314 -4.883 1.00 80.19 103 PRO A C 1
ATOM 824 O O . PRO A 1 103 ? 6.338 3.130 -4.363 1.00 80.19 103 PRO A O 1
ATOM 827 N N . THR A 1 104 ? 8.397 4.014 -4.281 1.00 79.31 104 THR A N 1
ATOM 828 C CA . THR A 1 104 ? 8.269 4.578 -2.937 1.00 79.31 104 THR A CA 1
ATOM 829 C C . THR A 1 104 ? 7.080 5.535 -2.834 1.00 79.31 104 THR A C 1
ATOM 831 O O . THR A 1 104 ? 6.223 5.358 -1.966 1.00 79.31 104 THR A O 1
ATOM 834 N N . THR A 1 105 ? 6.967 6.523 -3.732 1.00 82.94 105 THR A N 1
ATOM 835 C CA . THR A 1 105 ? 5.861 7.496 -3.672 1.00 82.94 105 THR A CA 1
ATOM 836 C C . THR A 1 105 ? 4.516 6.870 -4.033 1.00 82.94 105 THR A C 1
ATOM 838 O O . THR A 1 105 ? 3.504 7.215 -3.423 1.00 82.94 105 THR A O 1
ATOM 841 N N . GLY A 1 106 ? 4.494 5.898 -4.950 1.00 86.75 106 GLY A N 1
ATOM 842 C CA . GLY A 1 106 ? 3.300 5.132 -5.301 1.00 86.75 106 GLY A CA 1
ATOM 843 C C . GLY A 1 106 ? 2.713 4.388 -4.102 1.00 86.75 106 GLY A C 1
ATOM 844 O O . GLY A 1 106 ? 1.542 4.585 -3.772 1.00 86.75 106 GLY A O 1
ATOM 845 N N . TYR A 1 107 ? 3.528 3.604 -3.391 1.00 82.12 107 TYR A N 1
ATOM 846 C CA . TYR A 1 107 ? 3.069 2.870 -2.209 1.00 82.12 107 TYR A CA 1
ATOM 847 C C . TYR A 1 107 ? 2.595 3.791 -1.080 1.00 82.12 107 TYR A C 1
ATOM 849 O O . TYR A 1 107 ? 1.533 3.543 -0.504 1.00 82.12 107 TYR A O 1
ATOM 857 N N . ILE A 1 108 ? 3.339 4.865 -0.783 1.00 82.50 108 ILE A N 1
ATOM 858 C CA . ILE A 1 108 ? 2.954 5.842 0.250 1.00 82.50 108 ILE A CA 1
ATOM 859 C C . ILE A 1 108 ? 1.588 6.449 -0.073 1.00 82.50 108 ILE A C 1
ATOM 861 O O . ILE A 1 108 ? 0.715 6.491 0.794 1.00 82.50 108 ILE A O 1
ATOM 865 N N . ASN A 1 109 ? 1.386 6.885 -1.318 1.00 86.69 109 ASN A N 1
ATOM 866 C CA . ASN A 1 109 ? 0.146 7.534 -1.736 1.00 86.69 109 ASN A CA 1
ATOM 867 C C . ASN A 1 109 ? -1.047 6.575 -1.672 1.00 86.69 109 ASN A C 1
ATOM 869 O O . ASN A 1 109 ? -2.099 6.946 -1.152 1.00 86.69 109 ASN A O 1
ATOM 873 N N . ILE A 1 110 ? -0.877 5.334 -2.139 1.00 87.94 110 ILE A N 1
ATOM 874 C CA . ILE A 1 110 ? -1.913 4.294 -2.075 1.00 87.94 110 ILE A CA 1
ATOM 875 C C . ILE A 1 110 ? -2.329 4.036 -0.627 1.00 87.94 110 ILE A C 1
ATOM 877 O O . ILE A 1 110 ? -3.521 4.045 -0.315 1.00 87.94 110 ILE A O 1
ATOM 881 N N . ILE A 1 111 ? -1.354 3.832 0.262 1.00 83.00 111 ILE A N 1
ATOM 882 C CA . ILE A 1 111 ? -1.620 3.555 1.675 1.00 83.00 111 ILE A CA 1
ATOM 883 C C . ILE A 1 111 ? -2.303 4.752 2.329 1.00 83.00 111 ILE A C 1
ATOM 885 O O . ILE A 1 111 ? -3.319 4.571 2.995 1.00 83.00 111 ILE A O 1
ATOM 889 N N . LYS A 1 112 ? -1.805 5.968 2.093 1.00 82.75 112 LYS A N 1
ATOM 890 C CA . LYS A 1 112 ? -2.383 7.194 2.646 1.00 82.75 112 LYS A CA 1
ATOM 891 C C . LYS A 1 112 ? -3.851 7.358 2.251 1.00 82.75 112 LYS A C 1
ATOM 893 O O . LYS A 1 112 ? -4.700 7.451 3.132 1.00 82.75 112 LYS A O 1
ATOM 898 N N . VAL A 1 113 ? -4.162 7.313 0.955 1.00 87.00 113 VAL A N 1
ATOM 899 C CA . VAL A 1 113 ? -5.537 7.486 0.449 1.00 87.00 113 VAL A CA 1
ATOM 900 C C . VAL A 1 113 ? -6.466 6.393 0.979 1.00 87.00 113 VAL A C 1
ATOM 902 O O . VAL A 1 113 ? -7.571 6.680 1.441 1.00 87.00 113 VAL A O 1
ATOM 905 N N . MET A 1 114 ? -6.018 5.135 0.956 1.00 84.31 114 MET A N 1
ATOM 906 C CA . MET A 1 114 ? -6.814 4.017 1.464 1.00 84.31 114 MET A CA 1
ATOM 907 C C . MET A 1 114 ? -7.105 4.170 2.955 1.00 84.31 114 MET A C 1
ATOM 909 O O . MET A 1 114 ? -8.248 4.023 3.379 1.00 84.31 114 MET A O 1
ATOM 913 N N . LEU A 1 115 ? -6.104 4.511 3.763 1.00 77.69 115 LEU A N 1
ATOM 914 C CA . LEU A 1 115 ? -6.299 4.706 5.195 1.00 77.69 115 LEU A CA 1
ATOM 915 C C . LEU A 1 115 ? -7.180 5.913 5.498 1.00 77.69 115 LEU A C 1
ATOM 917 O O . LEU A 1 115 ? -8.087 5.798 6.317 1.00 77.69 115 LEU A O 1
ATOM 921 N N . GLU A 1 116 ? -6.993 7.037 4.812 1.00 80.75 116 GLU A N 1
ATOM 922 C CA . GLU A 1 116 ? -7.875 8.199 4.952 1.00 80.75 116 GLU A CA 1
ATOM 923 C C . GLU A 1 116 ? -9.341 7.839 4.647 1.00 80.75 116 GLU A C 1
ATOM 925 O O . GLU A 1 116 ? -10.251 8.321 5.325 1.00 80.75 116 GLU A O 1
ATOM 930 N N . GLY A 1 117 ? -9.599 6.938 3.693 1.00 82.00 117 GLY A N 1
ATOM 931 C CA . GLY A 1 117 ? -10.945 6.428 3.404 1.00 82.00 117 GLY A CA 1
ATOM 932 C C . GLY A 1 117 ? -11.488 5.398 4.412 1.00 82.00 117 GLY A C 1
ATOM 933 O O . GLY A 1 117 ? -12.708 5.254 4.559 1.00 82.00 117 GLY A O 1
ATOM 934 N N . LEU A 1 118 ? -10.609 4.671 5.107 1.00 82.25 118 LEU A N 1
ATOM 935 C CA . LEU A 1 118 ? -10.969 3.581 6.026 1.00 82.25 118 LEU A CA 1
ATOM 936 C C . LEU A 1 118 ? -11.080 4.016 7.495 1.00 82.25 118 LEU A C 1
ATOM 938 O O . LEU A 1 118 ? -11.826 3.393 8.262 1.00 82.25 118 LEU A O 1
ATOM 942 N N . LEU A 1 119 ? -10.351 5.059 7.894 1.00 84.31 119 LEU A N 1
ATOM 943 C CA . LEU A 1 119 ? -10.319 5.555 9.266 1.00 84.31 119 LEU A CA 1
ATOM 944 C C . LEU A 1 119 ? -11.633 6.251 9.651 1.00 84.31 119 LEU A C 1
ATOM 946 O O . LEU A 1 119 ? -12.203 7.056 8.909 1.00 84.31 119 LEU A O 1
ATOM 950 N N . THR A 1 120 ? -12.103 5.975 10.866 1.00 83.31 120 THR A N 1
ATOM 951 C CA . THR A 1 120 ? -13.181 6.749 11.498 1.00 83.31 120 THR A CA 1
ATOM 952 C C . THR A 1 120 ? -12.669 8.134 11.910 1.00 83.31 120 THR A C 1
ATOM 954 O O . THR A 1 120 ? -11.468 8.399 11.900 1.00 83.31 120 THR A O 1
ATOM 957 N N . GLU A 1 121 ? -13.554 9.039 12.324 1.00 83.94 121 GLU A N 1
ATOM 958 C CA . GLU A 1 121 ? -13.153 10.351 12.864 1.00 83.94 121 GLU A CA 1
ATOM 959 C C . GLU A 1 121 ? -12.219 10.221 14.086 1.00 83.94 121 GLU A C 1
ATOM 961 O O . GLU A 1 121 ? -11.209 10.917 14.209 1.00 83.94 121 GLU A O 1
ATOM 966 N N . LYS A 1 122 ? -12.472 9.215 14.934 1.00 79.62 122 LYS A N 1
ATOM 967 C CA . LYS A 1 122 ? -11.576 8.808 16.026 1.00 79.62 122 LYS A CA 1
ATOM 968 C C . LYS A 1 122 ? -10.213 8.324 15.519 1.00 79.62 122 LYS A C 1
ATOM 970 O O . LYS A 1 122 ? -9.216 8.522 16.204 1.00 79.62 122 LYS A O 1
ATOM 975 N N . GLY A 1 123 ? -10.175 7.649 14.371 1.00 76.31 123 GLY A N 1
ATOM 976 C CA . GLY A 1 123 ? -8.941 7.174 13.750 1.00 76.31 123 GLY A CA 1
ATOM 977 C C . GLY A 1 123 ? -8.117 8.285 13.100 1.00 76.31 123 GLY A C 1
ATOM 978 O O . GLY A 1 123 ? -6.900 8.209 13.142 1.00 76.31 123 GLY A O 1
ATOM 979 N N . ARG A 1 124 ? -8.762 9.322 12.550 1.00 77.69 124 ARG A N 1
ATOM 980 C CA . ARG A 1 124 ? -8.094 10.488 11.935 1.00 77.69 124 ARG A CA 1
ATOM 981 C C . ARG A 1 124 ? -7.522 11.489 12.938 1.00 77.69 124 ARG A C 1
ATOM 983 O O . ARG A 1 124 ? -6.593 12.213 12.617 1.00 77.69 124 ARG A O 1
ATOM 990 N N . SER A 1 125 ? -8.099 11.565 14.133 1.00 74.06 125 SER A N 1
ATOM 991 C CA . SER A 1 125 ? -7.674 12.479 15.209 1.00 74.06 125 SER A CA 1
ATOM 992 C C . SER A 1 125 ? -6.501 11.930 16.042 1.00 74.06 125 SER A C 1
ATOM 994 O O . SER A 1 125 ? -6.319 12.298 17.208 1.00 74.06 125 SER A O 1
ATOM 996 N N . LYS A 1 126 ? -5.742 10.988 15.478 1.00 62.12 126 LYS A N 1
ATOM 997 C CA . LYS A 1 126 ? -4.707 10.189 16.137 1.00 62.12 126 LYS A CA 1
ATOM 998 C C . LYS A 1 126 ? -3.467 10.123 15.269 1.00 62.12 126 LYS A C 1
ATOM 1000 O O . LYS A 1 126 ? -2.384 10.134 15.888 1.00 62.12 126 LYS A O 1
#